Protein AF-A0A1L7NMP1-F1 (afdb_monomer_lite)

Radius of gyration: 17.65 Å; chains: 1; bounding box: 44×19×58 Å

Structure (mmCIF, N/CA/C/O backbone):
data_AF-A0A1L7NMP1-F1
#
_entry.id   AF-A0A1L7NMP1-F1
#
loop_
_atom_site.group_PDB
_atom_site.id
_atom_site.type_symbol
_atom_site.label_atom_id
_atom_site.label_alt_id
_atom_site.label_comp_id
_atom_site.label_asym_id
_atom_site.label_entity_id
_atom_site.label_seq_id
_atom_site.pdbx_PDB_ins_code
_atom_site.Cartn_x
_atom_site.Cartn_y
_atom_site.Cartn_z
_atom_site.occupancy
_atom_site.B_iso_or_equiv
_atom_site.auth_seq_id
_atom_site.auth_comp_id
_atom_site.auth_asym_id
_atom_site.auth_atom_id
_atom_site.pdbx_PDB_model_num
ATOM 1 N N . MET A 1 1 ? 26.656 12.940 -39.606 1.00 37.16 1 MET A N 1
ATOM 2 C CA . MET A 1 1 ? 26.398 11.537 -39.220 1.00 37.16 1 MET A CA 1
ATOM 3 C C . MET A 1 1 ? 25.720 11.565 -37.856 1.00 37.16 1 MET A C 1
ATOM 5 O O . MET A 1 1 ? 26.360 11.960 -36.894 1.00 37.16 1 MET A O 1
ATOM 9 N N . ASN A 1 2 ? 24.415 11.279 -37.799 1.00 42.91 2 ASN A N 1
ATOM 10 C CA . ASN A 1 2 ? 23.633 11.272 -36.557 1.00 42.91 2 ASN A CA 1
ATOM 11 C C . ASN A 1 2 ? 23.847 9.941 -35.838 1.00 42.91 2 ASN A C 1
ATOM 13 O O . ASN A 1 2 ? 23.205 8.948 -36.176 1.00 42.91 2 ASN A O 1
ATOM 17 N N . THR A 1 3 ? 24.748 9.908 -34.861 1.00 43.72 3 THR A N 1
ATOM 18 C CA . THR A 1 3 ? 24.919 8.721 -34.023 1.00 43.72 3 THR A CA 1
ATOM 19 C C . THR A 1 3 ? 23.912 8.794 -32.883 1.00 43.72 3 THR A C 1
ATOM 21 O O . THR A 1 3 ? 24.081 9.545 -31.926 1.00 43.72 3 THR A O 1
ATOM 24 N N . GLN A 1 4 ? 22.823 8.044 -33.057 1.00 48.88 4 GLN A N 1
ATOM 25 C CA . GLN A 1 4 ? 21.829 7.692 -32.046 1.00 48.88 4 GLN A CA 1
ATOM 26 C C . GLN A 1 4 ? 22.522 7.423 -30.705 1.00 48.88 4 GLN A C 1
ATOM 28 O O . GLN A 1 4 ? 23.348 6.515 -30.599 1.00 48.88 4 GLN A O 1
ATOM 33 N N . ALA A 1 5 ? 22.198 8.219 -29.685 1.00 44.28 5 ALA A N 1
ATOM 34 C CA . ALA A 1 5 ? 22.601 7.922 -28.322 1.00 44.28 5 ALA A CA 1
ATOM 35 C C . ALA A 1 5 ? 21.987 6.569 -27.952 1.00 44.28 5 ALA A C 1
ATOM 37 O O . ALA A 1 5 ? 20.768 6.449 -27.839 1.00 44.28 5 ALA A O 1
ATOM 38 N N . ALA A 1 6 ? 22.830 5.545 -27.819 1.00 48.97 6 ALA A N 1
ATOM 39 C CA . ALA A 1 6 ? 22.423 4.256 -27.295 1.00 48.97 6 ALA A CA 1
ATOM 40 C C . ALA A 1 6 ? 21.766 4.505 -25.932 1.00 48.97 6 ALA A C 1
ATOM 42 O O . ALA A 1 6 ? 22.439 4.899 -24.975 1.00 48.97 6 ALA A O 1
ATOM 43 N N . ILE A 1 7 ? 20.445 4.332 -25.862 1.00 58.75 7 ILE A N 1
ATOM 44 C CA . ILE A 1 7 ? 19.695 4.356 -24.611 1.00 58.75 7 ILE A CA 1
ATOM 45 C C . ILE A 1 7 ? 20.202 3.140 -23.843 1.00 58.75 7 ILE A C 1
ATOM 47 O O . ILE A 1 7 ? 19.733 2.022 -24.045 1.00 58.75 7 ILE A O 1
ATOM 51 N N . LYS A 1 8 ? 21.240 3.335 -23.024 1.00 50.91 8 L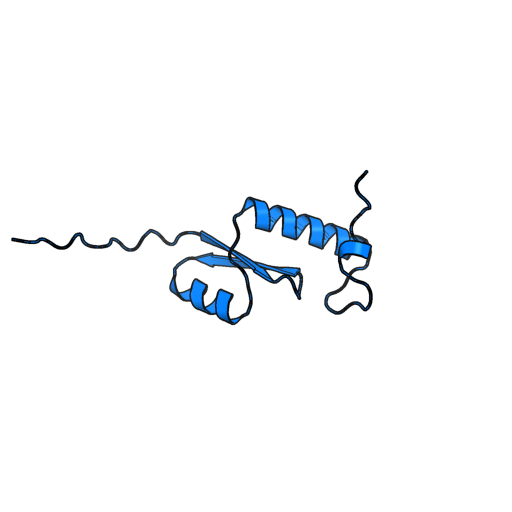YS A N 1
ATOM 52 C CA . LYS A 1 8 ? 21.687 2.310 -22.085 1.00 50.91 8 LYS A CA 1
ATOM 53 C C . LYS A 1 8 ? 20.446 1.909 -21.283 1.00 50.91 8 LYS A C 1
ATOM 55 O O . LYS A 1 8 ? 19.781 2.818 -20.770 1.00 50.91 8 LYS A O 1
ATOM 60 N N . PRO A 1 9 ? 20.095 0.613 -21.186 1.00 49.47 9 PRO A N 1
ATOM 61 C CA . PRO A 1 9 ? 19.035 0.200 -20.284 1.00 49.47 9 PRO A CA 1
ATOM 62 C C . PRO A 1 9 ? 19.430 0.732 -18.911 1.00 49.47 9 PRO A C 1
ATOM 64 O O . PRO A 1 9 ? 20.515 0.426 -18.409 1.00 49.47 9 PRO A O 1
ATOM 67 N N . ARG A 1 10 ? 18.615 1.645 -18.369 1.00 52.28 10 ARG A N 1
ATOM 68 C CA . ARG A 1 10 ? 18.839 2.160 -17.019 1.00 52.28 10 ARG A CA 1
ATOM 69 C C . ARG A 1 10 ? 18.976 0.931 -16.115 1.00 52.28 10 ARG A C 1
ATOM 71 O O . ARG A 1 10 ? 18.153 0.024 -16.263 1.00 52.28 10 ARG A O 1
ATOM 78 N N . PRO A 1 11 ? 20.009 0.857 -15.254 1.00 51.47 11 PRO A N 1
ATOM 79 C CA . PRO A 1 11 ? 20.141 -0.261 -14.327 1.00 51.47 11 PRO A CA 1
ATOM 80 C C . PRO A 1 11 ? 18.807 -0.426 -13.609 1.00 51.47 11 PRO A C 1
ATOM 82 O O . PRO A 1 11 ? 18.201 0.589 -13.267 1.00 51.47 11 PRO A O 1
ATOM 85 N N . SER A 1 12 ? 18.343 -1.672 -13.480 1.00 61.66 12 SER A N 1
ATOM 86 C CA . SER A 1 12 ? 17.039 -2.085 -12.957 1.00 61.66 12 SER A CA 1
ATOM 87 C C . SER A 1 12 ? 16.624 -1.226 -11.766 1.00 61.66 12 SER A C 1
ATOM 89 O O . SER A 1 12 ? 16.981 -1.509 -10.625 1.00 61.66 12 SER A O 1
ATOM 91 N N . GLN A 1 13 ? 15.936 -0.119 -12.043 1.00 71.00 13 GLN A N 1
ATOM 92 C CA . GLN A 1 13 ? 15.649 0.867 -11.017 1.00 71.00 13 GLN A CA 1
ATOM 93 C C . GLN A 1 13 ? 14.582 0.233 -10.133 1.00 71.00 13 GLN A C 1
ATOM 95 O O . GLN A 1 13 ? 13.549 -0.204 -10.645 1.00 71.00 13 GLN A O 1
ATOM 100 N N . GLN A 1 14 ? 14.879 0.091 -8.841 1.00 86.31 14 GLN A N 1
ATOM 101 C CA . GLN A 1 14 ? 13.909 -0.425 -7.885 1.00 86.31 14 GLN A CA 1
ATOM 102 C C . GLN A 1 14 ? 12.697 0.499 -7.905 1.00 86.31 14 GLN A C 1
ATOM 104 O O . GLN A 1 14 ? 12.839 1.722 -7.826 1.00 86.31 14 GLN A O 1
ATOM 109 N N . ARG A 1 15 ? 11.520 -0.096 -8.063 1.00 89.56 15 ARG A N 1
ATOM 110 C CA . ARG A 1 15 ? 10.246 0.613 -8.066 1.00 89.56 15 ARG A CA 1
ATOM 111 C C . ARG A 1 15 ? 9.391 0.088 -6.934 1.00 89.56 15 ARG A C 1
ATOM 113 O O . ARG A 1 15 ? 9.327 -1.125 -6.704 1.00 89.56 15 ARG A O 1
ATOM 120 N N . TYR A 1 16 ? 8.737 1.013 -6.253 1.00 93.12 16 TYR A N 1
ATOM 121 C CA . TYR A 1 16 ? 7.900 0.740 -5.101 1.00 93.12 16 TYR A CA 1
ATOM 122 C C . TYR A 1 16 ? 6.451 0.980 -5.482 1.00 93.12 16 TYR A C 1
ATOM 124 O O . TYR A 1 16 ? 6.120 1.920 -6.198 1.00 93.12 16 TYR A O 1
ATOM 132 N N . TRP A 1 17 ? 5.588 0.084 -5.033 1.00 95.00 17 TRP A N 1
ATOM 133 C CA . TRP A 1 17 ? 4.208 0.007 -5.469 1.00 95.00 17 TRP A CA 1
ATOM 134 C C . TRP A 1 17 ? 3.302 -0.201 -4.269 1.00 95.00 17 TRP A C 1
ATOM 136 O O . TRP A 1 17 ? 3.632 -0.981 -3.369 1.00 95.00 17 TRP A O 1
ATOM 146 N N . VAL A 1 18 ? 2.142 0.444 -4.270 1.00 95.44 18 VAL A N 1
ATOM 147 C CA . VAL A 1 18 ? 1.099 0.248 -3.257 1.00 95.44 18 VAL A CA 1
ATOM 148 C C . VAL A 1 18 ? -0.246 -0.003 -3.919 1.00 95.44 18 VAL A C 1
ATOM 150 O O . VAL A 1 18 ? -0.537 0.544 -4.978 1.00 95.44 18 VAL A O 1
ATOM 153 N N . GLN A 1 19 ? -1.080 -0.833 -3.304 1.00 94.62 19 GLN A N 1
ATOM 154 C CA . GLN A 1 19 ? -2.453 -1.067 -3.740 1.00 94.62 19 GLN A CA 1
ATOM 155 C C . GLN A 1 19 ? -3.404 -0.596 -2.642 1.00 94.62 19 GLN A C 1
ATOM 157 O O . GLN A 1 19 ? -3.578 -1.273 -1.629 1.00 94.62 19 GLN A O 1
ATOM 162 N N . ASP A 1 20 ? -4.040 0.558 -2.841 1.00 89.56 20 ASP A N 1
ATOM 163 C CA . ASP A 1 20 ? -4.871 1.224 -1.828 1.00 89.56 20 ASP A CA 1
ATOM 164 C C . ASP A 1 20 ? -6.017 0.340 -1.310 1.00 89.56 20 ASP A C 1
ATOM 166 O O . ASP A 1 20 ? -6.265 0.272 -0.107 1.00 89.56 20 ASP A O 1
ATOM 170 N N . LYS A 1 21 ? -6.668 -0.418 -2.202 1.00 87.00 21 LYS A N 1
ATOM 171 C CA . LYS A 1 21 ? -7.830 -1.261 -1.869 1.00 87.00 21 LYS A CA 1
ATOM 172 C C . LYS A 1 21 ? -7.506 -2.399 -0.896 1.00 87.00 21 LYS A C 1
ATOM 174 O O . LYS A 1 21 ? -8.310 -2.724 -0.026 1.00 87.00 21 LYS A O 1
ATOM 179 N N . THR A 1 22 ? -6.359 -3.045 -1.074 1.00 89.19 22 THR A N 1
ATOM 180 C CA . THR A 1 22 ? -5.935 -4.213 -0.281 1.00 89.19 22 THR A CA 1
ATOM 181 C C . THR A 1 22 ? -4.882 -3.853 0.761 1.00 89.19 22 THR A C 1
ATOM 183 O O . THR A 1 22 ? -4.566 -4.673 1.625 1.00 89.19 22 THR A O 1
ATOM 186 N N . ARG A 1 23 ? -4.356 -2.625 0.689 1.00 91.56 23 ARG A N 1
ATOM 187 C CA . ARG A 1 23 ? -3.222 -2.131 1.463 1.00 91.56 23 ARG A CA 1
ATOM 188 C C . ARG A 1 23 ? -1.993 -3.041 1.339 1.00 91.56 23 ARG A C 1
ATOM 190 O O . ARG A 1 23 ? -1.330 -3.349 2.329 1.00 91.56 23 ARG A O 1
ATOM 197 N N . LEU A 1 24 ? -1.705 -3.498 0.119 1.00 92.56 24 LEU A N 1
ATOM 198 C CA . LEU A 1 24 ? -0.514 -4.291 -0.199 1.00 92.56 24 LEU A CA 1
ATOM 199 C C . LEU A 1 24 ? 0.617 -3.407 -0.724 1.00 92.56 24 LEU A C 1
ATOM 201 O O . LEU A 1 24 ? 0.369 -2.468 -1.476 1.00 92.56 24 LEU A O 1
ATOM 205 N N . CYS A 1 25 ? 1.851 -3.761 -0.370 1.00 93.25 25 CYS A N 1
ATOM 206 C CA . CYS A 1 25 ? 3.068 -3.163 -0.912 1.00 93.25 25 CYS A CA 1
ATOM 207 C C . CYS A 1 25 ? 3.786 -4.194 -1.790 1.00 93.25 25 CYS A C 1
ATOM 209 O O . CYS A 1 25 ? 3.856 -5.370 -1.429 1.00 93.25 25 CYS A O 1
ATOM 211 N N . ARG A 1 26 ? 4.338 -3.761 -2.923 1.00 92.31 26 ARG A N 1
ATOM 212 C CA . ARG A 1 26 ? 5.151 -4.590 -3.825 1.00 92.31 26 ARG A CA 1
ATOM 213 C C . ARG A 1 26 ? 6.407 -3.822 -4.222 1.00 92.31 26 ARG A C 1
ATOM 215 O O . ARG A 1 26 ? 6.384 -2.601 -4.344 1.00 92.31 26 ARG A O 1
ATOM 222 N N . MET A 1 27 ? 7.502 -4.539 -4.426 1.00 92.00 27 MET A N 1
ATOM 223 C CA . MET A 1 27 ? 8.732 -3.995 -4.995 1.00 92.00 27 MET A CA 1
ATOM 224 C C . MET A 1 27 ? 9.024 -4.756 -6.283 1.00 92.00 27 MET A C 1
ATOM 226 O O . MET A 1 27 ? 8.913 -5.983 -6.308 1.00 92.00 27 MET A O 1
ATOM 230 N N . THR A 1 28 ? 9.378 -4.045 -7.348 1.00 89.31 28 THR A N 1
ATOM 231 C CA . THR A 1 28 ? 9.804 -4.660 -8.609 1.00 89.31 28 THR A CA 1
ATOM 2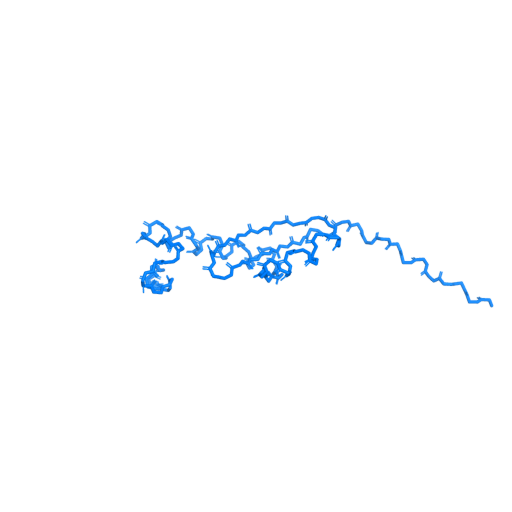32 C C . THR A 1 28 ? 11.175 -4.145 -9.031 1.00 89.31 28 THR A C 1
ATOM 234 O O . THR A 1 28 ? 11.604 -3.059 -8.632 1.00 89.31 28 THR A O 1
ATOM 237 N N . MET A 1 29 ? 11.885 -4.950 -9.823 1.00 85.06 29 MET A N 1
ATOM 238 C CA . MET A 1 29 ? 13.171 -4.588 -10.417 1.00 85.06 29 MET A CA 1
ATOM 239 C C . MET A 1 29 ? 13.079 -4.723 -11.931 1.00 85.06 29 MET A C 1
ATOM 241 O O . MET A 1 29 ? 12.874 -5.821 -12.431 1.00 85.06 29 MET A O 1
ATOM 245 N N . GLY A 1 30 ? 13.282 -3.626 -12.657 1.00 72.19 30 GLY A N 1
ATOM 246 C CA . GLY A 1 30 ? 13.201 -3.622 -14.120 1.00 72.19 30 GLY A CA 1
ATOM 247 C C . GLY A 1 30 ? 11.827 -3.200 -14.648 1.00 72.19 30 GLY A C 1
ATOM 248 O O . GLY A 1 30 ? 10.821 -3.247 -13.943 1.00 72.19 30 GLY A O 1
ATOM 249 N N . ALA A 1 31 ? 11.809 -2.718 -15.893 1.00 73.88 31 ALA A N 1
ATOM 250 C CA . ALA A 1 31 ? 10.625 -2.110 -16.502 1.00 73.88 31 ALA A CA 1
ATOM 251 C C . ALA A 1 31 ? 9.527 -3.128 -16.855 1.00 73.88 31 ALA A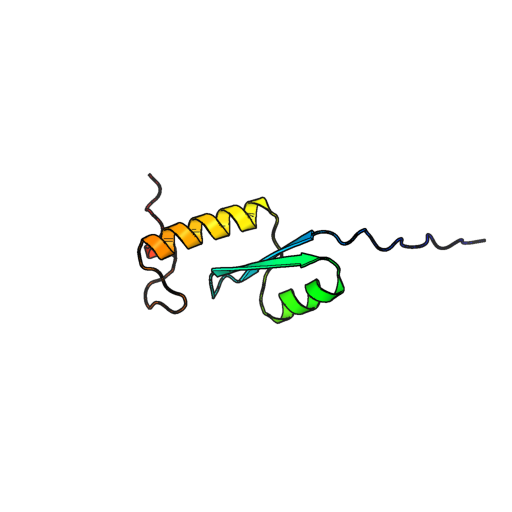 C 1
ATOM 253 O O . ALA A 1 31 ? 8.355 -2.778 -16.820 1.00 73.88 31 ALA A O 1
ATOM 254 N N . GLU A 1 32 ? 9.890 -4.381 -17.138 1.00 73.62 32 GLU A N 1
ATOM 255 C CA . GLU A 1 32 ? 8.947 -5.439 -17.537 1.00 73.62 32 GLU A CA 1
ATOM 256 C C . GLU A 1 32 ? 7.875 -5.731 -16.469 1.00 73.62 32 GLU A C 1
ATOM 258 O O . GLU A 1 32 ? 6.712 -5.932 -16.799 1.00 73.62 32 GLU A O 1
ATOM 263 N N . TYR A 1 33 ? 8.234 -5.630 -15.186 1.00 76.75 33 TYR A N 1
ATOM 264 C CA . TYR A 1 33 ? 7.321 -5.860 -14.061 1.00 76.75 33 TYR A CA 1
ATOM 265 C C . TYR A 1 33 ? 6.530 -4.607 -13.649 1.00 76.75 33 TYR A C 1
ATOM 267 O O . TYR A 1 33 ? 5.648 -4.687 -12.792 1.00 76.75 33 TYR A O 1
ATOM 275 N N . ALA A 1 34 ? 6.871 -3.432 -14.194 1.00 78.31 34 ALA A N 1
ATOM 276 C CA . ALA A 1 34 ? 6.187 -2.179 -13.876 1.00 78.31 34 ALA A CA 1
ATOM 277 C C . ALA A 1 34 ? 4.799 -2.124 -14.530 1.00 78.31 34 ALA A C 1
ATOM 279 O O . ALA A 1 34 ? 3.819 -1.767 -13.876 1.00 78.31 34 ALA A O 1
ATOM 280 N N . ASP A 1 35 ? 4.708 -2.547 -15.793 1.00 82.44 35 ASP A N 1
ATOM 281 C CA . ASP A 1 35 ? 3.438 -2.678 -16.508 1.00 82.44 35 ASP A CA 1
ATOM 282 C C . ASP A 1 35 ? 2.509 -3.698 -15.837 1.00 82.44 35 ASP A C 1
ATOM 284 O O . ASP A 1 35 ? 1.309 -3.453 -15.716 1.00 82.44 35 ASP A O 1
ATOM 288 N N . GLU A 1 36 ? 3.046 -4.818 -15.344 1.00 85.12 36 GLU A N 1
ATOM 289 C CA . GLU A 1 36 ? 2.258 -5.810 -14.603 1.00 85.12 36 GLU A CA 1
ATOM 290 C C . GLU A 1 36 ? 1.691 -5.228 -13.304 1.00 85.12 36 GLU A C 1
ATOM 292 O O . GLU A 1 36 ? 0.486 -5.309 -13.072 1.00 85.12 36 GLU A O 1
ATOM 297 N N . ALA A 1 37 ? 2.524 -4.563 -12.494 1.00 87.31 37 ALA A N 1
ATOM 298 C CA . ALA A 1 37 ? 2.083 -3.952 -11.242 1.00 87.31 37 ALA A CA 1
ATOM 299 C C . ALA A 1 37 ? 0.976 -2.905 -11.464 1.00 87.31 37 ALA A C 1
ATOM 301 O O . ALA A 1 37 ? -0.020 -2.896 -10.737 1.00 87.31 37 ALA A O 1
ATOM 302 N N . ALA A 1 38 ? 1.102 -2.068 -12.498 1.00 84.62 38 ALA A N 1
ATOM 303 C CA . ALA A 1 38 ? 0.071 -1.098 -12.857 1.00 84.62 38 ALA A CA 1
ATOM 304 C C . ALA A 1 38 ? -1.248 -1.774 -13.281 1.00 84.62 38 ALA A C 1
ATOM 306 O O . ALA A 1 38 ? -2.325 -1.343 -12.866 1.00 84.62 38 ALA A O 1
ATOM 307 N N . ARG A 1 39 ? -1.183 -2.863 -14.061 1.00 88.44 39 ARG A N 1
ATOM 308 C CA . ARG A 1 39 ? -2.365 -3.646 -14.481 1.00 88.44 39 ARG A CA 1
ATOM 309 C C . ARG A 1 39 ? -3.045 -4.361 -13.317 1.00 88.44 39 ARG A C 1
ATOM 311 O O . ARG A 1 39 ? -4.270 -4.433 -13.294 1.00 88.44 39 ARG A O 1
ATOM 318 N N . ASP A 1 40 ? -2.270 -4.817 -12.337 1.00 89.06 40 ASP A N 1
ATOM 319 C CA . ASP A 1 40 ? -2.763 -5.359 -11.067 1.00 89.06 40 ASP A CA 1
ATOM 320 C C . ASP A 1 40 ? -3.409 -4.278 -10.170 1.00 89.06 40 ASP A C 1
ATOM 322 O O . ASP A 1 40 ? -3.933 -4.577 -9.096 1.00 89.06 40 ASP A O 1
ATOM 326 N N . GLY A 1 41 ? -3.395 -3.007 -10.587 1.00 90.81 41 GLY A N 1
ATOM 327 C CA . GLY A 1 41 ? -3.979 -1.891 -9.848 1.00 90.81 41 GLY A CA 1
ATOM 328 C C . GLY A 1 41 ? -3.091 -1.381 -8.716 1.00 90.81 41 GLY A C 1
ATOM 329 O O . GLY A 1 41 ? -3.603 -0.782 -7.768 1.00 90.81 41 GLY A O 1
ATOM 330 N N . PHE A 1 42 ? -1.783 -1.635 -8.779 1.00 94.56 42 PHE A N 1
ATOM 331 C CA . PHE A 1 42 ? -0.829 -0.948 -7.924 1.00 94.56 42 PHE A CA 1
ATOM 332 C C . PHE A 1 42 ? -0.463 0.415 -8.515 1.00 94.56 42 PHE A C 1
ATOM 334 O O . PHE A 1 42 ? -0.304 0.580 -9.723 1.00 94.56 42 PHE A O 1
ATOM 341 N N . ARG A 1 43 ? -0.265 1.388 -7.634 1.00 93.88 43 ARG A N 1
ATOM 342 C CA . ARG A 1 43 ? 0.254 2.714 -7.948 1.00 93.88 43 ARG A CA 1
ATOM 343 C C . ARG A 1 43 ? 1.731 2.776 -7.582 1.00 93.88 43 ARG A C 1
ATOM 345 O O . ARG A 1 43 ? 2.103 2.363 -6.484 1.00 93.88 43 ARG A O 1
ATOM 352 N N . GLU A 1 44 ? 2.551 3.287 -8.496 1.00 93.12 44 GLU A N 1
ATOM 353 C CA . GLU A 1 44 ? 3.964 3.557 -8.218 1.00 93.12 44 GLU A CA 1
ATOM 354 C C . GLU A 1 44 ? 4.078 4.696 -7.199 1.00 93.12 44 GLU A C 1
ATOM 356 O O . GLU A 1 44 ? 3.361 5.696 -7.287 1.00 93.12 44 GLU A O 1
ATOM 361 N N . VAL A 1 45 ? 4.964 4.525 -6.228 1.00 93.06 45 VAL A N 1
ATOM 362 C CA . VAL A 1 45 ? 5.252 5.479 -5.157 1.00 93.06 45 VAL A CA 1
ATOM 363 C C . VAL A 1 45 ? 6.753 5.532 -4.898 1.00 93.06 45 VAL A C 1
ATOM 365 O O . VAL A 1 45 ? 7.519 4.680 -5.357 1.00 93.06 45 VAL A O 1
ATOM 368 N N . THR A 1 46 ? 7.187 6.532 -4.144 1.00 93.00 46 THR A N 1
ATOM 369 C CA . THR A 1 46 ? 8.536 6.560 -3.576 1.00 93.00 46 THR A CA 1
ATOM 370 C C . THR A 1 46 ? 8.695 5.523 -2.455 1.00 93.00 46 THR A C 1
ATOM 372 O O . THR A 1 46 ? 7.720 4.955 -1.958 1.00 93.00 46 THR A O 1
ATOM 375 N N . LEU A 1 47 ? 9.945 5.259 -2.057 1.00 91.94 47 LEU A N 1
ATOM 376 C CA . LEU A 1 47 ? 10.241 4.386 -0.917 1.00 91.94 47 LEU A CA 1
ATOM 377 C C . LEU A 1 47 ? 9.584 4.914 0.369 1.00 91.94 47 LEU A C 1
ATOM 379 O O . LEU A 1 47 ? 8.874 4.166 1.029 1.00 91.94 47 LEU A O 1
ATOM 383 N N . ASP A 1 48 ? 9.754 6.207 0.653 1.00 93.12 48 ASP A N 1
ATOM 384 C CA . ASP A 1 48 ? 9.205 6.885 1.836 1.00 93.12 48 ASP A CA 1
ATOM 385 C C . ASP A 1 48 ? 7.672 6.768 1.921 1.00 93.12 48 ASP A C 1
ATOM 387 O O . ASP A 1 48 ? 7.109 6.386 2.950 1.00 93.12 48 ASP A O 1
ATOM 391 N N . GLU A 1 49 ? 6.988 6.977 0.794 1.00 92.94 49 GLU A N 1
ATOM 392 C CA . GLU A 1 49 ? 5.542 6.779 0.703 1.00 92.94 49 GLU A CA 1
ATOM 393 C C . GLU A 1 49 ? 5.143 5.317 0.943 1.00 92.94 49 GLU A C 1
ATOM 395 O O . GLU A 1 49 ? 4.134 5.051 1.601 1.00 92.94 49 GLU A O 1
ATOM 400 N N . GLN A 1 50 ? 5.905 4.349 0.419 1.00 95.44 50 GLN A N 1
ATOM 401 C CA . GLN A 1 50 ? 5.627 2.931 0.643 1.00 95.44 50 GLN A CA 1
ATOM 402 C C . GLN A 1 50 ? 5.85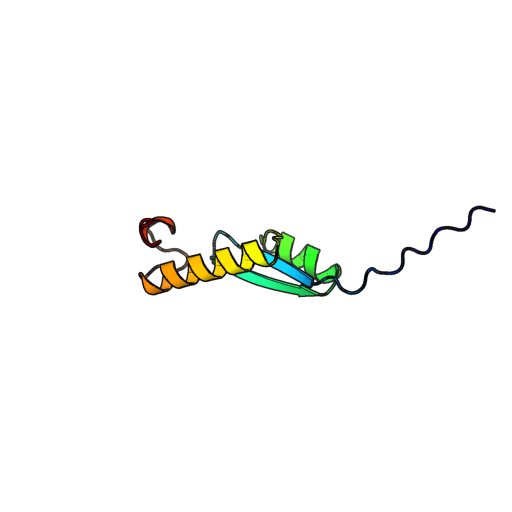0 2.530 2.107 1.00 95.44 50 GLN A C 1
ATOM 404 O O . GLN A 1 50 ? 5.068 1.735 2.641 1.00 95.44 50 GLN A O 1
ATOM 409 N N . GLU A 1 51 ? 6.890 3.056 2.752 1.00 94.19 51 GLU A N 1
ATOM 410 C CA . GLU A 1 51 ? 7.177 2.832 4.169 1.00 94.19 51 GLU A CA 1
ATOM 411 C C . GLU A 1 51 ? 6.064 3.417 5.040 1.00 94.19 51 GLU A C 1
ATOM 413 O O . GLU A 1 51 ? 5.417 2.661 5.768 1.00 94.19 51 GLU A O 1
ATOM 418 N N . SER A 1 52 ? 5.708 4.688 4.831 1.00 93.19 52 SER A N 1
ATOM 419 C CA . SER A 1 52 ? 4.578 5.345 5.504 1.00 93.19 52 SER A CA 1
ATOM 420 C C . SER A 1 52 ? 3.268 4.569 5.316 1.00 93.19 52 SER A C 1
ATOM 422 O O . SER A 1 52 ? 2.498 4.332 6.252 1.00 93.19 52 SER A O 1
ATOM 424 N N . PHE A 1 53 ? 3.009 4.092 4.095 1.00 93.69 53 PHE A N 1
ATOM 425 C CA . PHE A 1 53 ? 1.833 3.284 3.787 1.00 93.69 53 PHE A CA 1
ATOM 426 C C . PHE A 1 53 ? 1.841 1.945 4.533 1.00 93.69 53 PHE A C 1
ATOM 428 O O . PHE A 1 53 ? 0.789 1.492 5.008 1.00 93.69 53 PHE A O 1
ATOM 435 N N . ARG A 1 54 ? 3.007 1.300 4.640 1.00 92.81 54 ARG A N 1
ATOM 436 C CA . ARG A 1 54 ? 3.196 0.036 5.356 1.00 92.81 54 ARG A CA 1
ATOM 437 C C . ARG A 1 54 ? 2.986 0.220 6.853 1.00 92.81 54 ARG A C 1
ATOM 439 O O . ARG A 1 54 ? 2.275 -0.594 7.443 1.00 92.81 54 ARG A O 1
ATOM 446 N N . GLU A 1 55 ? 3.534 1.275 7.442 1.00 92.75 55 GLU A N 1
ATOM 447 C CA . GLU A 1 55 ? 3.373 1.607 8.859 1.00 92.75 55 GLU A CA 1
ATOM 448 C C . GLU A 1 55 ? 1.911 1.883 9.207 1.00 92.75 55 GLU A C 1
ATOM 450 O O . GLU A 1 55 ? 1.351 1.215 10.080 1.00 92.75 55 GLU A O 1
ATOM 455 N N . ALA A 1 56 ? 1.239 2.751 8.445 1.00 91.25 56 ALA A N 1
ATOM 456 C CA . ALA A 1 56 ? -0.187 3.023 8.617 1.00 91.25 56 ALA A CA 1
ATOM 457 C C . ALA A 1 56 ? -1.029 1.741 8.487 1.00 91.25 56 ALA A C 1
ATOM 459 O O . ALA A 1 56 ? -1.960 1.496 9.255 1.00 91.25 56 ALA A O 1
ATOM 460 N N . THR A 1 57 ? -0.683 0.872 7.531 1.00 91.88 57 THR A N 1
ATOM 461 C CA . THR A 1 57 ? -1.367 -0.416 7.349 1.00 91.88 57 THR A CA 1
ATOM 462 C C . THR A 1 57 ? -1.133 -1.362 8.520 1.00 91.88 57 THR A C 1
ATOM 464 O O . THR A 1 57 ? -2.052 -2.073 8.929 1.00 91.88 57 THR A O 1
ATOM 467 N N . HIS A 1 58 ? 0.082 -1.391 9.062 1.00 91.12 58 HIS A N 1
ATOM 468 C CA . HIS A 1 58 ? 0.423 -2.200 10.222 1.00 91.12 58 HIS A CA 1
ATOM 469 C C . HIS A 1 58 ? -0.331 -1.724 11.470 1.00 91.12 58 HIS A C 1
ATOM 471 O O . HIS A 1 58 ? -0.951 -2.545 12.144 1.00 91.12 58 HIS A O 1
ATOM 477 N N . ALA A 1 59 ? -0.373 -0.412 11.717 1.00 90.75 59 ALA A N 1
ATOM 478 C CA . ALA A 1 59 ? -1.144 0.188 12.804 1.00 90.75 59 ALA A CA 1
ATOM 479 C C . ALA A 1 59 ? -2.641 -0.142 12.690 1.00 90.75 59 ALA A C 1
ATOM 481 O O . ALA A 1 59 ? -3.241 -0.654 13.634 1.00 90.75 59 ALA A O 1
ATOM 482 N N . ALA A 1 60 ? -3.235 0.038 11.507 1.00 90.50 60 ALA A N 1
ATOM 483 C CA . ALA A 1 60 ? -4.635 -0.307 11.281 1.00 90.50 60 ALA A CA 1
ATOM 484 C C . ALA A 1 60 ? -4.916 -1.800 11.519 1.00 90.50 60 ALA A C 1
ATOM 486 O O . ALA A 1 60 ? -5.915 -2.149 12.148 1.00 90.50 60 ALA A O 1
ATOM 487 N N . LYS A 1 61 ? -4.035 -2.699 11.052 1.00 89.81 61 LYS A N 1
ATOM 488 C CA . LYS A 1 61 ? -4.157 -4.148 11.297 1.00 89.81 61 LYS A CA 1
ATOM 489 C C . LYS A 1 61 ? -4.058 -4.489 12.783 1.00 89.81 61 LYS A C 1
ATOM 491 O O . LYS A 1 61 ? -4.833 -5.322 13.248 1.00 89.81 61 LYS A O 1
ATOM 496 N N . ALA A 1 62 ? -3.163 -3.832 13.521 1.00 90.25 62 ALA A N 1
ATOM 497 C CA . ALA A 1 62 ? -3.054 -3.980 14.972 1.00 90.25 62 ALA A CA 1
ATOM 498 C C . ALA A 1 62 ? -4.341 -3.532 15.691 1.00 90.25 62 ALA A C 1
ATOM 500 O O . ALA A 1 62 ? -4.774 -4.189 16.632 1.00 90.25 62 ALA A O 1
ATOM 501 N N . ASN A 1 63 ? -5.019 -2.501 15.176 1.00 89.50 63 ASN A N 1
ATOM 502 C CA . ASN A 1 63 ? -6.335 -2.049 15.644 1.00 89.50 63 ASN A CA 1
ATOM 503 C C . ASN A 1 63 ? -7.518 -2.894 15.119 1.00 89.50 63 ASN A C 1
ATOM 505 O O . ASN A 1 63 ? -8.679 -2.570 15.369 1.00 89.50 63 ASN A O 1
ATOM 509 N N . GLY A 1 64 ? -7.256 -3.989 14.397 1.00 89.31 64 GLY A N 1
ATOM 510 C CA . GLY A 1 64 ? -8.274 -4.939 13.939 1.00 89.31 64 GLY A CA 1
ATOM 511 C C . GLY A 1 64 ? -8.800 -4.711 12.518 1.00 89.31 64 GLY A C 1
ATOM 512 O O . GLY A 1 64 ? -9.766 -5.368 12.116 1.00 89.31 64 GLY A O 1
ATOM 513 N N . TRP A 1 65 ? -8.183 -3.826 11.731 1.00 92.12 65 TRP A N 1
ATOM 514 C CA . TRP A 1 65 ? -8.525 -3.664 10.319 1.00 92.12 65 TRP A CA 1
ATOM 515 C C . TRP A 1 65 ? -8.132 -4.899 9.503 1.00 92.12 65 TRP A C 1
ATOM 517 O O . TRP A 1 65 ? -7.051 -5.471 9.658 1.00 92.12 65 TRP A O 1
ATOM 527 N N . LYS A 1 66 ? -9.004 -5.282 8.570 1.00 88.31 66 LYS A N 1
ATOM 528 C CA . LYS A 1 66 ? -8.748 -6.326 7.574 1.00 88.31 66 LYS A CA 1
ATOM 529 C C . LYS A 1 66 ? -9.169 -5.815 6.194 1.00 88.31 66 LYS A C 1
ATOM 531 O O . LYS A 1 66 ? -10.154 -5.075 6.112 1.00 88.31 66 LYS A O 1
ATOM 536 N N . PRO A 1 67 ? -8.489 -6.228 5.112 1.00 83.19 67 PRO A N 1
ATOM 537 C CA . PRO A 1 67 ? -8.950 -5.943 3.758 1.00 83.19 67 PRO A CA 1
ATOM 538 C C . PRO A 1 67 ? -10.402 -6.404 3.574 1.00 83.19 67 PRO A C 1
ATOM 540 O O . PRO A 1 67 ? -10.744 -7.532 3.926 1.00 83.19 67 PRO A O 1
ATOM 543 N N . GLY A 1 68 ? -11.264 -5.521 3.064 1.00 82.06 68 GLY A N 1
ATOM 544 C CA . GLY A 1 68 ? -12.700 -5.795 2.918 1.00 82.06 68 GLY A CA 1
ATOM 545 C C . GLY A 1 68 ? -13.538 -5.628 4.195 1.00 82.06 68 GLY A C 1
ATOM 546 O O . GLY A 1 68 ? -14.705 -6.015 4.205 1.00 82.06 68 GLY A O 1
ATOM 547 N N . SER A 1 69 ? -12.978 -5.063 5.272 1.00 84.19 69 SER A N 1
ATOM 548 C CA . SER A 1 69 ? -13.753 -4.697 6.465 1.00 84.19 69 SER A CA 1
ATOM 549 C C . SER A 1 69 ? -14.878 -3.711 6.126 1.00 84.19 69 SER A C 1
ATOM 551 O O . SER A 1 69 ? -14.744 -2.876 5.234 1.00 84.19 69 SER A O 1
ATOM 553 N N . ARG A 1 70 ? -15.994 -3.787 6.865 1.00 85.94 70 ARG A N 1
ATOM 554 C CA . ARG A 1 70 ? -17.151 -2.886 6.683 1.00 85.94 70 ARG A CA 1
ATOM 555 C C . ARG A 1 70 ? -16.847 -1.435 7.053 1.00 85.94 70 ARG A C 1
ATOM 557 O O . ARG A 1 70 ? -17.495 -0.534 6.536 1.00 85.94 70 ARG A O 1
ATOM 564 N N . LYS A 1 71 ? -15.922 -1.222 7.991 1.00 86.44 71 LYS A N 1
ATOM 565 C CA . LYS A 1 71 ? -15.494 0.114 8.415 1.00 86.44 71 LYS A CA 1
ATOM 566 C C . LYS A 1 71 ? -14.326 0.580 7.537 1.00 86.44 71 LYS A C 1
ATOM 568 O O . LYS A 1 71 ? -13.480 -0.254 7.195 1.00 86.44 71 LYS A O 1
ATOM 573 N N . PRO A 1 72 ? -14.260 1.877 7.193 1.00 86.12 72 PRO A N 1
ATOM 574 C CA . PRO A 1 72 ? -13.171 2.406 6.383 1.00 86.12 72 PRO A CA 1
ATOM 575 C C . PRO A 1 72 ? -11.837 2.275 7.122 1.00 86.12 72 PRO A C 1
ATOM 577 O O . PRO A 1 72 ? -11.795 2.239 8.352 1.00 86.12 72 PRO A O 1
ATOM 580 N N . PHE A 1 73 ? -10.749 2.187 6.355 1.00 87.88 73 PHE A N 1
ATOM 581 C CA . PHE A 1 73 ? -9.384 2.048 6.868 1.00 87.88 73 PHE A CA 1
ATOM 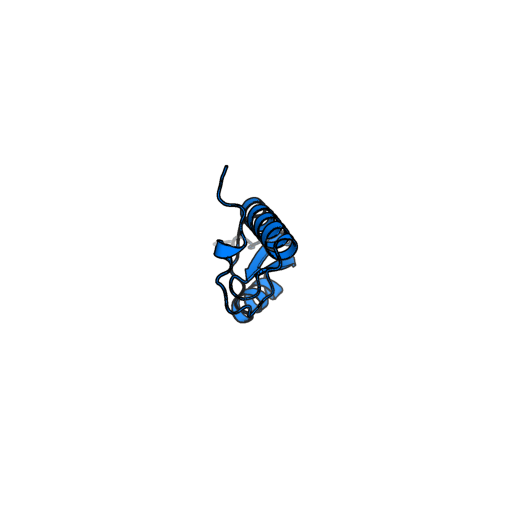582 C C . PHE A 1 73 ? -9.027 3.136 7.888 1.00 87.88 73 PHE A C 1
ATOM 584 O O . PHE A 1 73 ? -8.492 2.823 8.949 1.00 87.88 73 PHE A O 1
ATOM 591 N N . GLU A 1 74 ? -9.401 4.386 7.606 1.00 87.56 74 GLU A N 1
ATOM 592 C CA . GLU A 1 74 ? -9.105 5.544 8.457 1.00 87.56 74 GLU A CA 1
ATOM 593 C C . GLU A 1 74 ? -9.683 5.409 9.871 1.00 87.56 74 GLU A C 1
ATOM 595 O O . GLU A 1 74 ? -9.089 5.902 10.819 1.00 87.56 74 GLU A O 1
ATOM 600 N N . SER A 1 75 ? -10.785 4.670 10.056 1.00 87.31 75 SER A N 1
ATOM 601 C CA . SER A 1 75 ? -11.365 4.428 11.388 1.00 87.31 75 SER A CA 1
ATOM 602 C C . SER A 1 75 ? -10.520 3.522 12.289 1.00 87.31 75 SER A C 1
ATOM 604 O O . SER A 1 75 ? -10.860 3.355 13.458 1.00 87.31 75 SER A O 1
ATOM 606 N N . PHE A 1 76 ? -9.484 2.883 11.747 1.00 86.50 76 PHE A N 1
ATOM 607 C CA . PHE A 1 76 ? -8.559 2.021 12.487 1.00 86.50 76 PHE A CA 1
ATOM 608 C C . PHE A 1 76 ? -7.167 2.633 12.611 1.00 86.50 76 PHE A C 1
ATOM 610 O O . PHE A 1 76 ? -6.301 2.049 13.267 1.00 86.50 76 PHE A O 1
ATOM 617 N N . LEU A 1 77 ? -6.930 3.776 11.972 1.00 84.38 77 LEU A N 1
ATOM 618 C CA . LEU A 1 77 ? -5.739 4.549 12.260 1.00 84.38 77 LEU A CA 1
ATOM 619 C C . LEU A 1 77 ? -5.881 5.141 13.666 1.00 84.38 77 LEU A C 1
ATOM 621 O O . LEU A 1 77 ? -6.995 5.497 14.064 1.00 84.38 77 LEU A O 1
ATOM 625 N N . PRO A 1 78 ? -4.789 5.215 14.443 1.00 75.44 78 PRO A N 1
ATOM 626 C CA . PRO A 1 78 ? -4.810 6.019 15.653 1.00 75.44 78 PRO A CA 1
ATOM 627 C C . PRO A 1 78 ? -5.252 7.436 15.270 1.00 75.44 78 PRO A C 1
ATOM 629 O O . PRO A 1 78 ? -4.776 7.978 14.273 1.00 75.44 78 PRO A O 1
ATOM 632 N N . ALA A 1 79 ? -6.203 8.004 16.016 1.00 69.50 79 ALA A N 1
ATOM 633 C CA . ALA A 1 79 ? -6.491 9.425 15.896 1.00 69.50 79 ALA A CA 1
ATOM 634 C C . ALA A 1 79 ? -5.188 10.147 16.240 1.00 69.50 79 ALA A C 1
ATOM 636 O O . ALA A 1 79 ? -4.662 9.930 17.332 1.00 69.50 79 ALA A O 1
ATOM 637 N N . ASP A 1 80 ? -4.649 10.882 15.271 1.00 55.44 80 ASP A N 1
ATOM 638 C CA . ASP A 1 80 ? -3.418 11.658 15.396 1.00 55.44 80 ASP A CA 1
ATOM 639 C C . ASP A 1 80 ? -3.387 12.353 16.772 1.00 55.44 80 ASP A C 1
ATOM 641 O O . ASP A 1 80 ? -4.346 13.038 17.148 1.00 55.44 80 ASP A O 1
ATOM 645 N N . GLN A 1 81 ? -2.346 12.051 17.553 1.00 40.41 81 GLN A N 1
ATOM 646 C CA . GLN A 1 81 ? -2.095 12.583 18.896 1.00 40.41 81 GLN A CA 1
ATOM 647 C C . GLN A 1 81 ? -1.363 13.914 18.814 1.00 40.41 81 GLN A C 1
ATOM 649 O O . GLN A 1 81 ? -0.399 13.993 18.023 1.00 40.41 81 GLN A O 1
#

Organism: Pseudomonas putida (NCBI:txid303)

Foldseek 3Di:
DDDP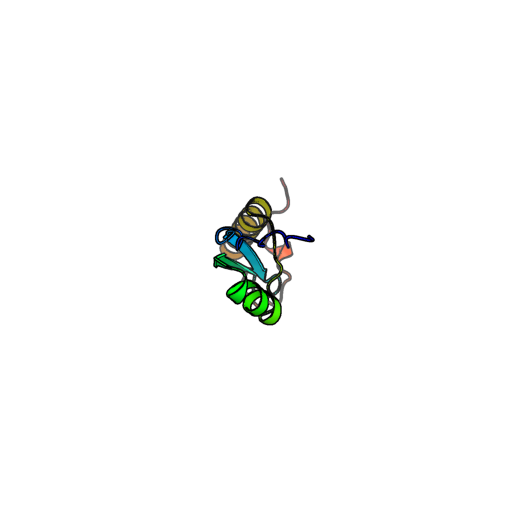DPPDQDFFDWWWWAAPQQLDIDIDTHDVCVVVRVVVRIDTDDPVVNVVSVVLVVQLVVQPDGRPDPDDSVVSGPPDD

pLDDT: mean 81.29, std 16.05, range [37.16, 95.44]

Secondary structure (DSSP, 8-state):
-------PPPP--EEEEEETTTTEEEEEESSHHHHHHHHTTPEEE-HHHHHHHHHHHHHHHHTT--TT-SS-GGGGSPP--

Sequence (81 aa):
MNTQAAIKPRPSQQRYWVQDKTRLCRMTMGAEYADEAARDGFREVTLDEQESFREATHAAKANGWKPGSRKPFESFLPADQ